Protein AF-A0A950AQU7-F1 (afdb_monomer_lite)

pLDDT: mean 71.12, std 14.22, range [39.62, 87.12]

Foldseek 3Di:
DDPPDADDPDPPPPPDLLVQLLVQLLLLCCCVVPVDPDPSVPQQSRNDDLVSSLVSSCVVNVDDPVCSVSSSVSNVCSVVVHDDPD

Sequence (86 aa):
ARQQGPFPPNRHGPLHPTHHAFGLASDLAEARSHRLAGRLHDAPGAGGDAAEVLAEVRRRLAVGPEHDGLVAEAVADARAGRRPRW

Structure (mmCIF, N/CA/C/O backbone):
data_AF-A0A950AQU7-F1
#
_entry.id   AF-A0A950AQU7-F1
#
loop_
_atom_site.group_PDB
_atom_site.id
_atom_site.type_symbol
_atom_site.label_atom_id
_atom_site.label_alt_id
_atom_site.label_comp_id
_atom_site.label_asym_id
_atom_site.label_entity_id
_atom_site.label_seq_id
_atom_site.pdbx_PDB_ins_code
_atom_site.Cartn_x
_atom_site.Cartn_y
_atom_site.Cartn_z
_atom_site.occupancy
_atom_site.B_iso_or_equiv
_atom_site.auth_seq_id
_atom_site.auth_comp_id
_atom_site.auth_asym_id
_atom_site.auth_atom_id
_atom_site.pdbx_PDB_model_num
ATOM 1 N N . ALA A 1 1 ? -25.672 -9.113 -5.151 1.00 39.62 1 ALA A N 1
ATOM 2 C CA . ALA A 1 1 ? -24.520 -8.264 -4.790 1.00 39.62 1 ALA A CA 1
ATOM 3 C C . ALA A 1 1 ? -23.641 -9.040 -3.815 1.00 39.62 1 ALA A C 1
ATOM 5 O O . ALA A 1 1 ? -24.132 -9.420 -2.761 1.00 39.62 1 ALA A O 1
ATOM 6 N N . ARG A 1 2 ? -22.400 -9.383 -4.182 1.00 41.34 2 ARG A N 1
ATOM 7 C CA . ARG A 1 2 ? -21.479 -10.082 -3.272 1.00 41.34 2 ARG A CA 1
ATOM 8 C C . ARG A 1 2 ? -20.852 -9.040 -2.349 1.00 41.34 2 ARG A C 1
ATOM 10 O O . ARG A 1 2 ? -19.970 -8.307 -2.780 1.00 41.34 2 ARG A O 1
ATOM 17 N N . GLN A 1 3 ? -21.365 -8.941 -1.124 1.00 40.75 3 GLN A N 1
ATOM 18 C CA . GLN A 1 3 ? -20.738 -8.157 -0.065 1.00 40.75 3 GLN A CA 1
ATOM 19 C C . GLN A 1 3 ? -19.399 -8.821 0.272 1.00 40.75 3 GLN A C 1
ATOM 21 O O . GLN A 1 3 ? -19.367 -9.974 0.700 1.00 40.75 3 GLN A O 1
ATOM 26 N N . GLN A 1 4 ? -18.296 -8.126 0.006 1.00 47.31 4 GLN A N 1
ATOM 27 C CA . GLN A 1 4 ? -16.994 -8.501 0.544 1.00 47.31 4 GLN A CA 1
ATOM 28 C C . GLN A 1 4 ? -17.055 -8.166 2.036 1.00 47.31 4 GLN A C 1
ATOM 30 O O . GLN A 1 4 ? -17.096 -6.996 2.404 1.00 47.31 4 GLN A O 1
ATOM 35 N N . GLY A 1 5 ? -17.206 -9.192 2.875 1.00 39.66 5 GLY A N 1
ATOM 36 C CA . GLY A 1 5 ? -17.201 -9.028 4.326 1.00 39.66 5 GLY A CA 1
ATOM 37 C C . GLY A 1 5 ? -15.862 -8.467 4.819 1.00 39.66 5 GLY A C 1
ATOM 38 O O . GLY A 1 5 ? -14.856 -8.597 4.113 1.00 39.66 5 GLY A O 1
ATOM 39 N N . PRO A 1 6 ? -15.836 -7.848 6.013 1.00 50.34 6 PRO A N 1
ATOM 40 C CA . PRO A 1 6 ? -14.599 -7.368 6.612 1.00 50.34 6 PRO A CA 1
ATOM 41 C C . PRO A 1 6 ? -13.615 -8.531 6.753 1.00 50.34 6 PRO A C 1
ATOM 43 O O . PRO A 1 6 ? -14.017 -9.680 6.953 1.00 50.34 6 PRO A O 1
ATOM 46 N N . PHE A 1 7 ? -12.331 -8.218 6.595 1.00 50.47 7 PHE A N 1
ATOM 47 C CA . PHE A 1 7 ? -11.212 -9.148 6.701 1.00 50.47 7 PHE A CA 1
ATOM 48 C C . PHE A 1 7 ? -11.423 -10.218 7.786 1.00 50.47 7 PHE A C 1
ATOM 50 O O . PHE A 1 7 ? -11.776 -9.865 8.915 1.00 50.47 7 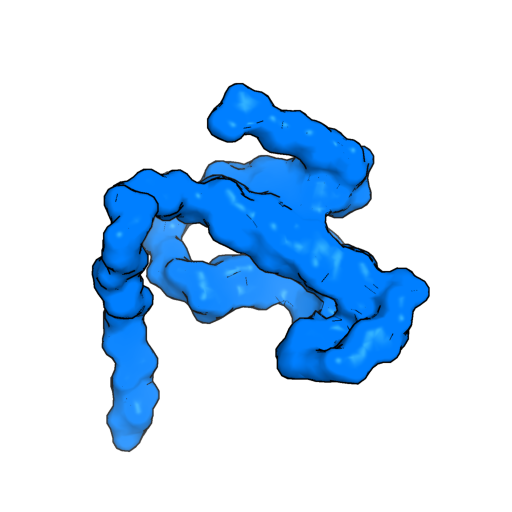PHE A O 1
ATOM 57 N N . PRO A 1 8 ? -11.186 -11.513 7.496 1.00 46.09 8 PRO A N 1
ATOM 58 C CA . PRO A 1 8 ? -11.224 -12.526 8.540 1.00 46.09 8 PRO A CA 1
ATOM 59 C C . PRO A 1 8 ? -10.185 -12.184 9.623 1.00 46.09 8 PRO A C 1
ATOM 61 O O . PRO A 1 8 ? -9.083 -11.742 9.284 1.00 46.09 8 PRO A O 1
ATOM 64 N N . PRO A 1 9 ? -10.497 -12.389 10.917 1.00 44.38 9 PRO A N 1
ATOM 65 C CA . PRO A 1 9 ? -9.541 -12.147 11.987 1.00 44.38 9 PRO A CA 1
ATOM 66 C C . PRO A 1 9 ? -8.336 -13.072 11.792 1.00 44.38 9 PRO A C 1
ATOM 68 O O . PRO A 1 9 ? -8.461 -14.299 11.808 1.00 44.38 9 PRO A O 1
ATOM 71 N N . ASN A 1 10 ? -7.166 -12.475 11.558 1.00 43.78 10 ASN A N 1
ATOM 72 C CA . ASN A 1 10 ? -5.912 -13.201 11.405 1.00 43.78 10 ASN A CA 1
ATOM 73 C C . ASN A 1 10 ? -5.668 -14.084 12.637 1.00 43.78 10 ASN A C 1
ATOM 75 O O . ASN A 1 10 ? -5.701 -13.624 13.776 1.00 43.78 10 ASN A O 1
ATOM 79 N N . ARG A 1 11 ? -5.345 -15.359 12.402 1.00 47.62 11 ARG A N 1
ATOM 80 C CA . ARG A 1 11 ? -5.024 -16.382 13.420 1.00 47.62 11 ARG A CA 1
ATOM 81 C C . ARG A 1 11 ? -3.699 -16.116 14.169 1.00 47.62 11 ARG A C 1
ATOM 83 O O . ARG A 1 11 ? -3.237 -16.973 14.913 1.00 47.62 11 ARG A O 1
ATOM 90 N N . HIS A 1 12 ? -3.101 -14.941 13.964 1.00 41.97 12 HIS A N 1
ATOM 91 C CA . HIS A 1 12 ? -1.778 -14.518 14.422 1.00 41.97 12 HIS A CA 1
ATOM 92 C C . HIS A 1 12 ? -1.828 -13.105 15.037 1.00 41.97 12 HIS A C 1
ATOM 94 O O . HIS A 1 12 ? -1.092 -12.226 14.617 1.00 41.97 12 HIS A O 1
ATOM 100 N N . GLY A 1 13 ? -2.714 -12.857 16.008 1.00 44.19 13 GLY A N 1
ATOM 101 C CA . GLY A 1 13 ? -2.793 -11.565 16.711 1.00 44.19 13 GLY A CA 1
ATOM 102 C C . GLY A 1 13 ? -3.128 -10.353 15.815 1.00 44.19 13 GLY A C 1
ATOM 103 O O . GLY A 1 13 ? -3.306 -10.497 14.602 1.00 44.19 13 GLY A O 1
ATOM 104 N N . PRO A 1 14 ? -3.259 -9.143 16.392 1.00 46.72 14 PRO A N 1
ATOM 105 C CA . PRO A 1 14 ? -3.459 -7.921 15.622 1.00 46.72 14 PRO A CA 1
ATOM 106 C C . PRO A 1 14 ? -2.150 -7.570 14.908 1.00 46.72 14 PRO A C 1
ATOM 108 O O . PRO A 1 14 ? -1.317 -6.824 15.415 1.00 46.72 14 PRO A O 1
ATOM 111 N N . LEU A 1 15 ? -1.935 -8.154 13.731 1.00 52.69 15 LEU A N 1
ATOM 112 C CA . LEU A 1 15 ? -0.879 -7.709 12.834 1.00 52.69 15 LEU A CA 1
ATOM 113 C C . LEU A 1 15 ? -1.192 -6.263 12.449 1.00 52.69 15 LEU A C 1
ATOM 115 O O . LEU A 1 15 ? -2.238 -5.978 11.864 1.00 52.69 15 LEU A O 1
ATOM 119 N N . HIS A 1 16 ? -0.304 -5.357 12.853 1.00 65.31 16 HIS A N 1
ATOM 120 C CA . HIS A 1 16 ? -0.437 -3.928 12.623 1.00 65.31 16 HIS A CA 1
ATOM 121 C C . HIS A 1 16 ? -0.696 -3.666 11.124 1.00 65.31 16 HIS A C 1
ATOM 123 O O . HIS A 1 16 ? 0.069 -4.160 10.287 1.00 65.31 16 HIS A O 1
ATOM 129 N N . PRO A 1 17 ? -1.733 -2.888 10.758 1.00 71.44 17 PRO A N 1
ATOM 130 C CA . PRO A 1 17 ? -2.072 -2.581 9.364 1.00 71.44 17 PRO A CA 1
ATOM 131 C C . PRO A 1 17 ? -0.893 -2.039 8.544 1.00 71.44 17 PRO A C 1
ATOM 133 O O . PRO A 1 17 ? -0.813 -2.266 7.339 1.00 71.44 17 PRO A O 1
ATOM 136 N N . THR A 1 18 ? 0.066 -1.398 9.213 1.00 73.44 18 THR A N 1
ATOM 137 C CA . THR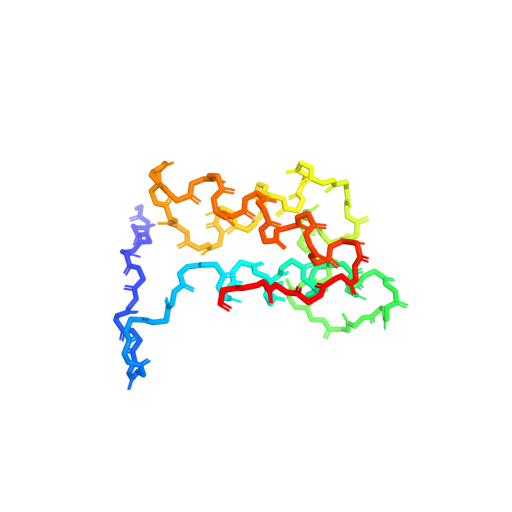 A 1 18 ? 1.331 -0.925 8.643 1.00 73.44 18 THR A CA 1
ATOM 138 C C . THR A 1 18 ? 2.213 -2.043 8.090 1.00 73.44 18 THR A C 1
ATOM 140 O O . THR A 1 18 ? 2.771 -1.889 7.006 1.00 73.44 18 THR A O 1
ATOM 143 N N . HIS A 1 19 ? 2.304 -3.192 8.770 1.00 79.44 19 HIS A N 1
ATOM 144 C CA . HIS A 1 19 ? 3.139 -4.317 8.332 1.00 79.44 19 HIS A CA 1
ATOM 145 C C . HIS A 1 19 ? 2.611 -4.964 7.061 1.00 79.44 19 HIS A C 1
ATOM 147 O O . HIS A 1 19 ? 3.370 -5.257 6.137 1.00 79.44 19 HIS A O 1
ATOM 153 N N . HIS A 1 20 ? 1.291 -5.093 6.975 1.00 81.75 20 HIS A N 1
ATOM 154 C CA . HIS A 1 20 ? 0.631 -5.591 5.777 1.00 81.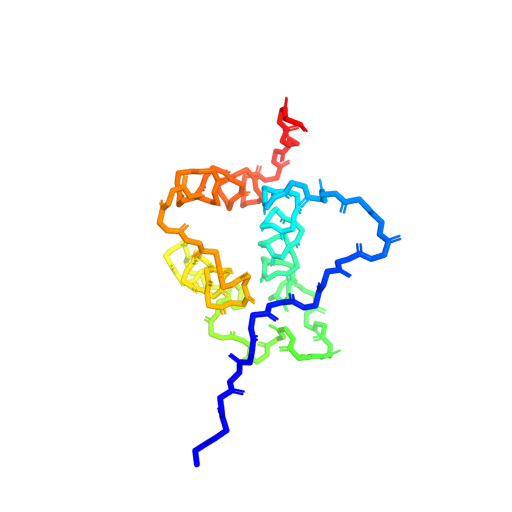75 20 HIS A CA 1
ATOM 155 C C . HIS A 1 20 ? 0.705 -4.582 4.626 1.00 81.75 20 HIS A C 1
ATOM 157 O O . HIS A 1 20 ? 0.902 -4.983 3.481 1.00 81.75 20 HIS A O 1
ATOM 163 N N . ALA A 1 21 ? 0.587 -3.284 4.920 1.00 83.12 21 ALA A N 1
ATOM 164 C CA . ALA A 1 21 ? 0.733 -2.229 3.921 1.00 83.12 21 ALA A CA 1
ATOM 165 C C . ALA A 1 21 ? 2.141 -2.187 3.329 1.00 83.12 21 ALA A C 1
ATOM 167 O O . ALA A 1 21 ? 2.275 -2.115 2.110 1.00 83.12 21 ALA A O 1
ATOM 168 N N . PHE A 1 22 ? 3.173 -2.290 4.170 1.00 83.50 22 PHE A N 1
ATOM 169 C CA . PHE A 1 22 ? 4.561 -2.325 3.723 1.00 83.50 22 PHE A CA 1
ATOM 170 C C . PHE A 1 22 ? 4.826 -3.538 2.831 1.00 83.50 22 PHE A C 1
ATOM 172 O O . PHE A 1 22 ? 5.269 -3.366 1.701 1.00 83.50 22 PHE A O 1
ATOM 179 N N . GLY A 1 23 ? 4.487 -4.748 3.297 1.00 84.19 23 GLY A N 1
ATOM 180 C CA . GLY A 1 23 ? 4.699 -5.974 2.522 1.00 84.19 23 GLY A CA 1
ATOM 181 C C . GLY A 1 23 ? 3.983 -5.939 1.172 1.00 84.19 23 GLY A C 1
ATOM 182 O O . GLY A 1 23 ? 4.591 -6.200 0.140 1.00 84.19 23 GLY A O 1
ATOM 183 N N . LEU A 1 24 ? 2.719 -5.507 1.154 1.00 83.62 24 LEU A N 1
ATOM 184 C CA . LEU A 1 24 ? 1.954 -5.390 -0.084 1.00 83.62 24 LEU A CA 1
ATOM 185 C C . LEU A 1 24 ? 2.513 -4.309 -1.026 1.00 83.62 24 LEU A C 1
ATOM 187 O O . LEU A 1 24 ? 2.510 -4.500 -2.241 1.00 83.62 24 LEU A O 1
ATOM 191 N N . ALA A 1 25 ? 2.984 -3.178 -0.496 1.00 83.88 25 ALA A N 1
ATOM 192 C CA . ALA A 1 25 ? 3.604 -2.128 -1.299 1.00 83.88 25 ALA A CA 1
ATOM 193 C C . ALA A 1 25 ? 4.950 -2.576 -1.891 1.00 83.88 25 ALA A C 1
ATOM 195 O O . ALA A 1 25 ? 5.220 -2.280 -3.055 1.00 83.88 25 ALA A O 1
ATOM 196 N N . SER A 1 26 ? 5.761 -3.317 -1.129 1.00 82.62 26 SER A N 1
ATOM 197 C CA . SER A 1 26 ? 6.998 -3.942 -1.611 1.00 82.62 26 SER A CA 1
ATOM 198 C C . SER A 1 26 ? 6.710 -4.949 -2.720 1.00 82.62 26 SER A C 1
ATOM 200 O O . SER A 1 26 ? 7.280 -4.833 -3.802 1.00 82.62 26 SER A O 1
ATOM 202 N N . ASP A 1 27 ? 5.745 -5.847 -2.514 1.00 81.19 27 ASP A N 1
ATOM 203 C CA . ASP A 1 27 ? 5.331 -6.829 -3.519 1.00 81.19 27 ASP A CA 1
ATOM 204 C C . ASP A 1 27 ? 4.853 -6.156 -4.819 1.00 81.19 27 ASP A C 1
ATOM 206 O O . ASP A 1 27 ? 5.196 -6.590 -5.920 1.00 81.19 27 ASP A O 1
ATOM 210 N N . LEU A 1 28 ? 4.072 -5.072 -4.718 1.00 80.00 28 LEU A N 1
ATOM 211 C CA . LEU A 1 28 ? 3.601 -4.300 -5.876 1.00 80.00 28 LEU A CA 1
ATOM 212 C C . LEU A 1 28 ? 4.739 -3.558 -6.588 1.00 80.00 28 LEU A C 1
ATOM 214 O O . LEU A 1 28 ? 4.724 -3.459 -7.818 1.00 80.00 28 LEU A O 1
ATOM 218 N N . ALA A 1 29 ? 5.723 -3.044 -5.848 1.00 77.25 29 ALA A N 1
ATOM 219 C CA . ALA A 1 29 ? 6.905 -2.410 -6.426 1.00 77.25 29 ALA A CA 1
ATOM 220 C C . ALA A 1 29 ? 7.792 -3.435 -7.158 1.00 77.25 29 ALA A C 1
ATOM 222 O O . ALA A 1 29 ? 8.262 -3.177 -8.268 1.00 77.25 29 ALA A O 1
ATOM 223 N N . GLU A 1 30 ? 7.967 -4.623 -6.578 1.00 73.38 30 GLU A N 1
ATOM 224 C CA . GLU A 1 30 ? 8.773 -5.713 -7.135 1.00 73.38 30 GLU A CA 1
ATOM 225 C C . GLU A 1 30 ? 8.095 -6.435 -8.308 1.00 73.38 30 GLU A C 1
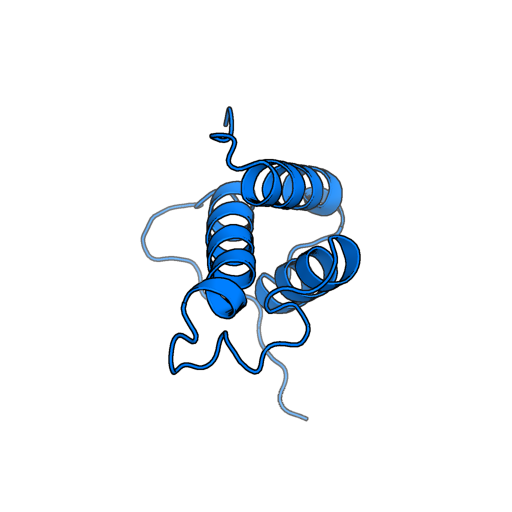ATOM 227 O O . GLU A 1 30 ? 8.781 -6.908 -9.221 1.00 73.38 30 GLU A O 1
ATOM 232 N N . ALA A 1 31 ? 6.757 -6.469 -8.349 1.00 71.38 31 ALA A N 1
ATOM 233 C CA . ALA A 1 31 ? 5.981 -7.135 -9.399 1.00 71.38 31 ALA A CA 1
ATOM 234 C C . ALA A 1 31 ? 6.326 -6.654 -10.823 1.00 71.38 31 ALA A C 1
ATOM 236 O O . ALA A 1 31 ? 6.222 -7.430 -11.781 1.00 71.38 31 ALA A O 1
ATOM 237 N N . ARG A 1 32 ? 6.778 -5.399 -10.975 1.00 64.25 32 ARG A N 1
ATOM 238 C CA . ARG A 1 32 ? 7.260 -4.848 -12.253 1.00 64.25 32 ARG A CA 1
ATOM 239 C C . ARG A 1 32 ? 8.708 -5.228 -12.553 1.00 64.25 32 ARG A C 1
ATOM 241 O O . ARG A 1 32 ? 9.014 -5.543 -13.701 1.00 64.25 32 ARG A O 1
ATOM 248 N N . SER A 1 33 ? 9.575 -5.224 -11.542 1.00 63.59 33 SER A N 1
ATOM 249 C CA . SER A 1 33 ? 11.002 -5.542 -11.685 1.00 63.59 33 SER A CA 1
ATOM 250 C C . SER A 1 33 ? 11.244 -7.007 -12.037 1.00 63.59 33 SER A C 1
ATOM 252 O O . SER A 1 33 ? 12.132 -7.312 -12.828 1.00 63.59 33 SER A O 1
ATOM 254 N N . HIS A 1 34 ? 10.435 -7.916 -11.493 1.00 63.56 34 HIS A N 1
ATOM 255 C CA . HIS A 1 34 ? 10.697 -9.349 -11.595 1.00 63.56 34 HIS A CA 1
ATOM 256 C C . HIS A 1 34 ? 9.800 -10.101 -12.591 1.00 63.56 34 HIS A C 1
ATOM 258 O O . HIS A 1 34 ? 9.948 -11.316 -12.704 1.00 63.56 34 HIS A O 1
ATOM 264 N N . ARG A 1 35 ? 8.890 -9.423 -13.325 1.00 59.38 35 ARG A N 1
ATOM 265 C CA . ARG A 1 35 ? 7.865 -10.073 -14.187 1.00 59.38 35 ARG A CA 1
ATOM 266 C C . ARG A 1 35 ? 7.269 -11.315 -13.502 1.00 59.38 35 ARG A C 1
ATOM 268 O O . ARG A 1 35 ? 7.141 -12.380 -14.106 1.00 59.38 35 ARG A O 1
ATOM 275 N N . LEU A 1 36 ? 6.982 -11.201 -12.204 1.00 56.53 36 LEU A N 1
ATOM 276 C CA . LEU A 1 36 ? 6.528 -12.340 -11.415 1.00 56.53 36 LEU A CA 1
ATOM 277 C C . LEU A 1 36 ? 5.162 -12.766 -11.943 1.00 56.53 36 LEU A C 1
ATOM 279 O O . LEU A 1 36 ? 4.212 -11.987 -11.913 1.00 56.53 36 LEU A O 1
ATOM 283 N N . ALA A 1 37 ? 5.060 -13.999 -12.434 1.00 55.34 37 ALA A N 1
ATOM 284 C CA . ALA A 1 37 ? 3.782 -14.565 -12.832 1.00 55.34 37 ALA A CA 1
ATOM 285 C C . ALA A 1 37 ? 2.879 -14.668 -11.590 1.00 55.34 37 ALA A C 1
ATOM 287 O O . ALA A 1 37 ? 3.176 -15.416 -10.659 1.00 55.34 37 ALA A O 1
ATOM 288 N N . GLY A 1 38 ? 1.783 -13.904 -11.548 1.00 63.84 38 GLY A N 1
ATOM 289 C CA . GLY A 1 38 ? 0.846 -13.952 -10.428 1.00 63.84 38 GLY A CA 1
ATOM 290 C C . GLY A 1 38 ? -0.125 -12.775 -10.350 1.00 63.84 38 GLY A C 1
ATOM 291 O O . GLY A 1 38 ? 0.032 -11.759 -11.017 1.00 63.84 38 GLY A O 1
ATOM 292 N N . ARG A 1 39 ? -1.114 -12.898 -9.452 1.00 62.38 39 ARG A N 1
ATOM 293 C CA . ARG A 1 39 ? -2.225 -11.942 -9.224 1.00 62.38 39 ARG A CA 1
ATOM 294 C C . ARG A 1 39 ? -1.805 -10.504 -8.873 1.00 62.38 39 ARG A C 1
ATOM 296 O O . ARG A 1 39 ? -2.653 -9.616 -8.808 1.00 62.38 39 ARG A O 1
ATOM 303 N N . LEU A 1 40 ? -0.535 -10.287 -8.547 1.00 65.00 40 LEU A N 1
ATOM 304 C CA . LEU A 1 40 ? 0.020 -8.972 -8.231 1.00 65.00 40 LEU A CA 1
ATOM 305 C C . LEU A 1 40 ? 0.531 -8.241 -9.473 1.00 65.00 40 LEU A C 1
ATOM 307 O O . LEU A 1 40 ? 0.532 -7.023 -9.452 1.00 65.00 40 LEU A O 1
ATOM 311 N N . HIS A 1 41 ? 0.903 -8.947 -10.543 1.00 64.94 41 HIS A N 1
ATOM 312 C CA . HIS A 1 41 ? 1.406 -8.338 -11.777 1.00 64.94 41 HIS A CA 1
ATOM 313 C C . HIS A 1 41 ? 0.312 -7.606 -12.563 1.00 64.94 41 HIS A C 1
ATOM 315 O O . HIS A 1 41 ? 0.550 -6.524 -13.083 1.00 64.94 41 HIS A O 1
ATOM 321 N N . ASP A 1 42 ? -0.905 -8.154 -12.571 1.00 68.00 42 ASP A N 1
ATOM 322 C CA . ASP A 1 42 ? -2.069 -7.546 -13.232 1.00 68.00 42 ASP A CA 1
ATOM 323 C C . ASP A 1 42 ? -2.783 -6.505 -12.348 1.00 68.00 42 ASP A C 1
ATOM 325 O O . ASP A 1 42 ? -3.867 -6.019 -12.677 1.00 68.00 42 ASP A O 1
ATOM 329 N N . ALA A 1 43 ? -2.228 -6.201 -11.170 1.00 69.06 43 ALA A N 1
ATOM 330 C CA . ALA A 1 43 ? -2.828 -5.242 -10.257 1.00 69.06 43 ALA A CA 1
ATOM 331 C C . ALA A 1 43 ? -2.610 -3.808 -10.771 1.00 69.06 43 ALA A C 1
ATOM 333 O O . ALA A 1 43 ? -1.498 -3.489 -11.183 1.00 69.06 43 ALA A O 1
ATOM 334 N N . PRO A 1 44 ? -3.602 -2.903 -10.661 1.00 67.31 44 PRO A N 1
ATOM 335 C CA . PRO A 1 44 ? -3.448 -1.511 -11.097 1.00 67.31 44 PRO A CA 1
ATOM 336 C C . PRO A 1 44 ? -2.259 -0.781 -10.452 1.00 67.31 44 PRO A C 1
ATOM 338 O O . PRO A 1 44 ? -1.671 0.094 -11.067 1.00 67.31 44 PRO A O 1
ATOM 341 N N . GLY A 1 45 ? -1.877 -1.161 -9.227 1.00 63.88 45 GLY A N 1
ATOM 342 C CA . GLY A 1 45 ? -0.720 -0.598 -8.522 1.00 63.88 45 GLY A CA 1
ATOM 343 C C . GLY A 1 45 ? 0.627 -1.267 -8.830 1.00 63.88 45 GLY A C 1
ATOM 344 O O . GLY A 1 45 ? 1.631 -0.881 -8.238 1.00 63.88 45 GLY A O 1
ATOM 345 N N . ALA A 1 46 ? 0.684 -2.281 -9.698 1.00 72.19 46 ALA A N 1
ATOM 346 C CA . ALA A 1 46 ? 1.902 -3.046 -9.968 1.00 72.19 46 ALA A CA 1
ATOM 347 C C . ALA A 1 46 ? 2.936 -2.206 -10.732 1.00 72.19 46 ALA A C 1
ATOM 349 O O . ALA A 1 46 ? 2.807 -1.944 -11.927 1.00 72.19 46 ALA A O 1
ATOM 350 N N . GLY A 1 47 ? 3.978 -1.758 -10.028 1.00 66.25 47 GLY A N 1
ATOM 351 C CA . GLY A 1 47 ? 4.971 -0.819 -10.552 1.00 66.25 47 GLY A CA 1
ATOM 352 C C . GLY A 1 47 ? 4.382 0.479 -11.110 1.00 66.25 47 GLY A C 1
ATOM 353 O O . GLY A 1 47 ? 4.954 1.046 -12.049 1.00 66.25 47 GLY A O 1
ATOM 354 N N . GLY A 1 48 ? 3.245 0.898 -10.552 1.00 72.19 48 GLY A N 1
ATOM 355 C CA . GLY A 1 48 ? 2.642 2.209 -10.755 1.00 72.19 48 GLY A CA 1
ATOM 356 C C . GLY A 1 48 ? 3.319 3.296 -9.916 1.00 72.19 48 GLY A C 1
ATOM 357 O O . GLY A 1 48 ? 4.320 3.067 -9.217 1.00 72.19 48 GLY A O 1
ATOM 358 N N . ASP A 1 49 ? 2.787 4.508 -9.970 1.00 79.50 49 ASP A N 1
ATOM 359 C CA . ASP A 1 49 ? 3.221 5.606 -9.113 1.00 79.50 49 ASP A CA 1
ATOM 360 C C . ASP A 1 49 ? 2.788 5.412 -7.642 1.00 79.50 49 ASP A C 1
ATOM 362 O O . ASP A 1 49 ? 2.172 4.414 -7.257 1.00 79.50 49 ASP A O 1
ATOM 366 N N . ALA A 1 50 ? 3.208 6.320 -6.757 1.00 80.12 50 ALA A N 1
ATOM 367 C CA . ALA A 1 50 ? 2.933 6.180 -5.327 1.00 80.12 50 ALA A CA 1
ATOM 368 C C . ALA A 1 50 ? 1.430 6.239 -5.005 1.00 80.12 50 ALA A C 1
ATOM 370 O O . ALA A 1 50 ? 0.992 5.589 -4.056 1.00 80.12 50 ALA A O 1
ATOM 371 N N . ALA A 1 51 ? 0.648 6.982 -5.791 1.00 82.94 51 ALA A N 1
ATOM 372 C CA . ALA A 1 51 ? -0.789 7.105 -5.606 1.00 82.94 51 ALA A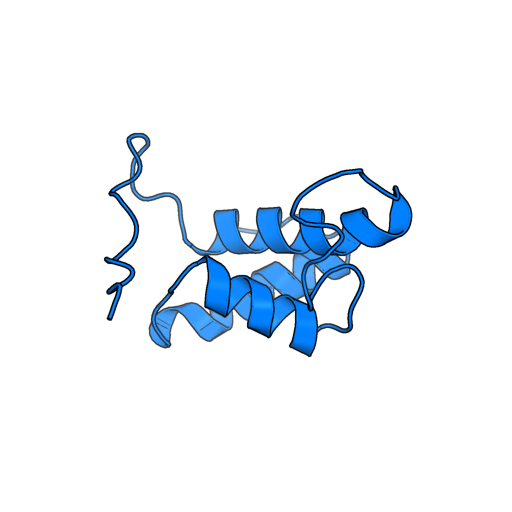 CA 1
ATOM 373 C C . ALA A 1 51 ? -1.510 5.821 -6.038 1.00 82.94 51 ALA A C 1
ATOM 375 O O . ALA A 1 51 ? -2.407 5.361 -5.331 1.00 82.94 51 ALA A O 1
ATOM 376 N N . GLU A 1 52 ? -1.076 5.200 -7.137 1.00 84.62 52 GLU A N 1
ATOM 377 C CA . GLU A 1 52 ? -1.613 3.924 -7.625 1.00 84.62 52 GLU A CA 1
ATOM 378 C C . GLU A 1 52 ? -1.332 2.775 -6.646 1.00 84.62 52 GLU A C 1
ATOM 380 O O . GLU A 1 52 ? -2.235 2.002 -6.312 1.00 84.62 52 GLU A O 1
ATOM 385 N N . VAL A 1 53 ? -0.104 2.697 -6.116 1.00 83.38 53 VAL A N 1
ATOM 386 C CA . VAL A 1 53 ? 0.256 1.714 -5.078 1.00 83.38 53 VAL A CA 1
ATOM 387 C C . VAL A 1 53 ? -0.571 1.946 -3.813 1.00 83.38 53 VAL A C 1
ATOM 389 O O . VAL A 1 53 ? -1.141 1.001 -3.273 1.00 83.38 53 VAL A O 1
ATOM 392 N N . LEU A 1 54 ? -0.692 3.195 -3.356 1.00 83.94 54 LEU A N 1
ATOM 393 C CA . LEU A 1 54 ? -1.468 3.537 -2.163 1.00 83.94 54 LEU A CA 1
ATOM 394 C C . LEU A 1 54 ? -2.953 3.178 -2.317 1.00 83.94 54 LEU A C 1
ATOM 396 O O . LEU A 1 54 ? -3.548 2.604 -1.403 1.00 83.94 54 LEU A O 1
ATOM 400 N N . ALA A 1 55 ? -3.553 3.484 -3.467 1.00 84.81 55 ALA A N 1
ATOM 401 C CA . ALA A 1 55 ? -4.940 3.142 -3.761 1.00 84.81 55 ALA A CA 1
ATOM 402 C C . ALA A 1 55 ? -5.161 1.622 -3.764 1.00 84.81 55 ALA A C 1
ATOM 404 O O . ALA A 1 55 ? -6.136 1.138 -3.186 1.00 84.81 55 ALA A O 1
ATOM 405 N N . GLU A 1 56 ? -4.238 0.861 -4.355 1.00 83.94 56 GLU A N 1
ATOM 406 C CA . GLU A 1 56 ? -4.318 -0.599 -4.383 1.00 83.94 56 GLU A CA 1
ATOM 407 C C . GLU A 1 56 ? -4.128 -1.216 -2.992 1.00 83.94 56 GLU A C 1
ATOM 409 O O . GLU A 1 56 ? -4.857 -2.141 -2.625 1.00 83.94 56 GLU A O 1
ATOM 414 N N . VAL A 1 57 ? -3.210 -0.678 -2.185 1.00 84.12 57 VAL A N 1
ATOM 415 C CA . VAL A 1 57 ? -2.998 -1.109 -0.796 1.00 84.12 57 VAL A CA 1
ATOM 416 C C . VAL A 1 57 ? -4.245 -0.844 0.048 1.00 84.12 57 VAL A C 1
ATOM 418 O O . VAL A 1 57 ? -4.720 -1.754 0.727 1.00 84.12 57 VAL A O 1
ATOM 421 N N . ARG A 1 58 ? -4.842 0.351 -0.050 1.00 83.00 58 ARG A N 1
ATOM 422 C CA . ARG A 1 58 ? -6.106 0.689 0.631 1.00 83.00 58 ARG A CA 1
ATOM 423 C C . ARG A 1 58 ? -7.242 -0.239 0.223 1.00 83.00 58 ARG A C 1
ATOM 425 O O . ARG A 1 58 ? -7.917 -0.807 1.081 1.00 83.00 58 ARG A O 1
ATOM 432 N N . ARG A 1 59 ? -7.424 -0.431 -1.088 1.00 81.00 59 ARG A N 1
ATOM 433 C CA . ARG A 1 59 ? -8.463 -1.304 -1.647 1.00 81.00 59 ARG A CA 1
ATOM 434 C C . ARG A 1 59 ? -8.320 -2.730 -1.136 1.00 81.00 59 ARG A C 1
ATOM 436 O O . ARG A 1 59 ? -9.320 -3.359 -0.805 1.00 81.00 59 ARG A O 1
ATOM 443 N N . ARG A 1 60 ? -7.088 -3.245 -1.092 1.00 80.88 60 ARG A N 1
ATOM 444 C CA . ARG A 1 60 ? -6.829 -4.614 -0.654 1.00 80.88 60 ARG A CA 1
ATOM 445 C C . ARG A 1 60 ? -6.974 -4.774 0.837 1.00 80.88 60 ARG A C 1
ATOM 447 O O . ARG A 1 60 ? -7.585 -5.756 1.204 1.00 80.88 60 ARG A O 1
ATOM 454 N N . LEU A 1 61 ? -6.447 -3.869 1.661 1.00 79.50 61 LEU A N 1
ATOM 455 C CA . LEU A 1 61 ? -6.466 -4.009 3.121 1.00 79.50 61 LEU A CA 1
ATOM 456 C C . LEU A 1 61 ? -7.801 -3.626 3.767 1.00 79.50 61 LEU A C 1
ATOM 458 O O . LEU A 1 61 ? -8.001 -3.950 4.933 1.00 79.50 61 LEU A O 1
ATOM 462 N N . ALA A 1 62 ? -8.703 -2.967 3.028 1.00 80.19 62 ALA A N 1
ATOM 463 C CA . ALA A 1 62 ? -10.004 -2.504 3.524 1.00 80.19 62 ALA A CA 1
ATOM 464 C C . ALA A 1 62 ? -9.899 -1.786 4.887 1.00 80.19 62 ALA A C 1
ATOM 466 O O . ALA A 1 62 ? -10.734 -1.967 5.772 1.00 80.19 62 ALA A O 1
ATOM 467 N N . VAL A 1 63 ? -8.828 -1.007 5.057 1.00 72.69 63 VAL A N 1
ATOM 468 C CA . VAL A 1 63 ? -8.547 -0.244 6.276 1.00 72.69 63 VAL A CA 1
ATOM 469 C C . VAL A 1 63 ? -9.410 1.011 6.330 1.00 72.69 63 VAL A C 1
ATOM 471 O O . VAL A 1 63 ? -9.719 1.606 5.296 1.00 72.69 63 VAL A O 1
ATOM 474 N N . GLY A 1 64 ? -9.800 1.408 7.540 1.00 74.56 64 GLY A N 1
ATOM 475 C CA . GLY A 1 64 ? -10.500 2.665 7.766 1.00 74.56 64 GLY A CA 1
ATOM 476 C C . GLY A 1 64 ? -9.579 3.885 7.609 1.00 74.56 64 GLY A C 1
ATOM 477 O O . GLY A 1 64 ? -8.349 3.752 7.649 1.00 74.56 64 GLY A O 1
A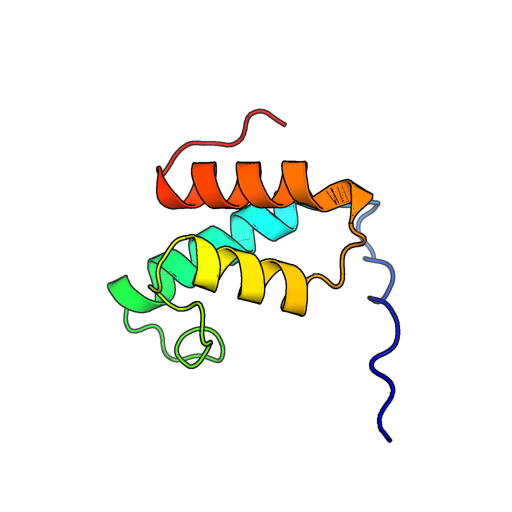TOM 478 N N . PRO A 1 65 ? -10.160 5.086 7.434 1.00 78.06 65 PRO A N 1
ATOM 479 C CA . PRO A 1 65 ? -9.415 6.329 7.215 1.00 78.06 65 PRO A CA 1
ATOM 480 C C . PRO A 1 65 ? -8.450 6.675 8.359 1.00 78.06 65 PRO A C 1
ATOM 482 O O . PRO A 1 65 ? -7.457 7.363 8.149 1.00 78.06 65 PRO A O 1
ATOM 485 N N . GLU A 1 66 ? -8.687 6.171 9.569 1.00 78.38 66 GLU A N 1
ATOM 486 C CA . GLU A 1 66 ? -7.809 6.351 10.726 1.00 78.38 66 GLU A CA 1
ATOM 487 C C . GLU A 1 66 ? -6.414 5.722 10.551 1.00 78.38 66 GLU A C 1
ATOM 489 O O . GLU A 1 66 ? -5.470 6.119 11.231 1.00 78.38 66 GLU A O 1
ATOM 494 N N . HIS A 1 67 ? -6.254 4.799 9.597 1.00 78.56 67 HIS A N 1
ATOM 495 C CA . HIS A 1 67 ? -4.978 4.162 9.270 1.00 78.56 67 HIS A CA 1
ATOM 496 C C . HIS A 1 67 ? -4.303 4.756 8.021 1.00 78.56 67 HIS A C 1
ATOM 498 O O . HIS A 1 67 ? -3.216 4.314 7.650 1.00 78.56 67 HIS A O 1
ATOM 504 N N . ASP A 1 68 ? -4.894 5.763 7.367 1.00 80.81 68 ASP A N 1
ATOM 505 C CA . ASP A 1 68 ? -4.410 6.258 6.071 1.00 80.81 68 ASP A CA 1
ATOM 506 C C . ASP A 1 68 ? -2.997 6.843 6.120 1.00 80.81 68 ASP A C 1
ATOM 508 O O . ASP A 1 68 ? -2.207 6.599 5.207 1.00 80.81 68 ASP A O 1
ATOM 512 N N . GLY A 1 69 ? -2.665 7.590 7.177 1.00 82.38 69 GLY A N 1
ATOM 513 C CA . GLY A 1 69 ? -1.321 8.148 7.354 1.00 82.38 69 GLY A CA 1
ATOM 514 C C . GLY A 1 69 ? -0.269 7.049 7.499 1.00 82.38 69 GLY A C 1
ATOM 515 O O . GLY A 1 69 ? 0.751 7.058 6.818 1.00 82.38 69 GLY A O 1
ATOM 516 N N . LEU A 1 70 ? -0.588 6.036 8.301 1.00 82.88 70 LEU A N 1
ATOM 517 C CA . LEU A 1 70 ? 0.259 4.873 8.546 1.00 82.88 70 LEU A CA 1
ATOM 518 C C . LEU A 1 70 ? 0.474 4.020 7.284 1.00 82.88 70 LEU A C 1
ATOM 520 O O . LEU A 1 70 ? 1.580 3.546 7.025 1.00 82.88 70 LEU A O 1
ATOM 524 N N . VAL A 1 71 ? -0.568 3.845 6.466 1.00 84.56 71 VAL A N 1
ATOM 525 C CA . VAL A 1 71 ? -0.460 3.152 5.175 1.00 84.56 71 VAL A CA 1
ATOM 526 C C . VAL A 1 71 ? 0.362 3.966 4.177 1.00 84.56 71 VAL A C 1
ATOM 528 O O . VAL A 1 71 ? 1.190 3.396 3.467 1.00 84.56 71 VAL A O 1
ATOM 531 N N . ALA A 1 72 ? 0.178 5.288 4.129 1.00 86.00 72 ALA A N 1
ATOM 532 C CA . ALA A 1 72 ? 0.961 6.161 3.260 1.00 86.00 72 ALA A CA 1
ATOM 533 C C . ALA A 1 72 ? 2.455 6.147 3.627 1.00 86.00 72 ALA A C 1
ATOM 535 O O . ALA A 1 72 ? 3.296 6.038 2.735 1.00 86.00 72 ALA A O 1
ATOM 536 N N . GLU A 1 73 ? 2.784 6.182 4.921 1.00 86.81 73 GLU A N 1
ATOM 537 C CA . GLU A 1 73 ? 4.158 6.030 5.416 1.00 86.81 73 GLU A CA 1
ATOM 538 C C . GLU A 1 73 ? 4.754 4.674 5.023 1.00 86.81 73 GLU A C 1
ATOM 540 O O . GLU A 1 73 ? 5.852 4.621 4.469 1.00 86.81 73 GLU A O 1
ATOM 545 N N . ALA A 1 74 ? 4.007 3.582 5.217 1.00 86.25 74 ALA A N 1
ATOM 546 C CA . ALA A 1 74 ? 4.449 2.242 4.840 1.00 86.25 74 ALA A CA 1
ATOM 547 C C . ALA A 1 74 ? 4.714 2.112 3.327 1.00 86.25 74 ALA A C 1
ATOM 549 O O . ALA A 1 74 ? 5.720 1.526 2.925 1.00 86.25 74 ALA A O 1
ATOM 550 N N . VAL A 1 75 ? 3.859 2.698 2.482 1.00 85.31 75 VAL A N 1
ATOM 551 C CA . VAL A 1 75 ? 4.061 2.740 1.023 1.00 85.31 75 VAL A CA 1
ATOM 552 C C . VAL A 1 75 ? 5.296 3.568 0.662 1.00 85.31 75 VAL A C 1
ATOM 554 O O . VAL A 1 75 ? 6.082 3.165 -0.198 1.00 85.31 75 VAL A O 1
ATOM 557 N N . ALA A 1 76 ? 5.495 4.715 1.315 1.00 87.12 76 ALA A N 1
ATOM 558 C CA . ALA A 1 76 ? 6.656 5.568 1.082 1.00 87.12 76 ALA A CA 1
ATOM 559 C C . ALA A 1 76 ? 7.970 4.869 1.466 1.00 87.12 76 ALA A C 1
ATOM 561 O O . ALA A 1 76 ? 8.946 4.950 0.717 1.00 87.12 76 ALA A O 1
ATOM 562 N N . ASP A 1 77 ? 7.995 4.159 2.595 1.00 85.81 77 ASP A N 1
ATOM 563 C CA . ASP A 1 77 ? 9.158 3.388 3.033 1.00 85.81 77 ASP A CA 1
ATOM 564 C C . ASP A 1 77 ? 9.449 2.208 2.104 1.00 85.81 77 ASP A C 1
ATOM 566 O O . ASP A 1 77 ? 10.600 2.041 1.696 1.00 85.81 77 ASP A O 1
ATOM 570 N N . ALA A 1 78 ? 8.421 1.461 1.686 1.00 84.88 78 ALA A N 1
ATOM 571 C CA . ALA A 1 78 ? 8.572 0.351 0.746 1.00 84.88 78 ALA A CA 1
ATOM 572 C C . ALA A 1 78 ? 9.180 0.816 -0.584 1.00 84.88 78 ALA A C 1
ATOM 574 O O . ALA A 1 78 ? 10.145 0.232 -1.076 1.00 84.88 78 ALA A O 1
ATOM 575 N N . ARG A 1 79 ? 8.684 1.931 -1.138 1.00 81.00 79 ARG A N 1
ATOM 576 C CA . ARG A 1 79 ? 9.213 2.510 -2.385 1.00 81.00 79 ARG A CA 1
ATOM 577 C C . ARG A 1 79 ? 10.632 3.043 -2.246 1.00 81.00 79 ARG A C 1
ATOM 579 O O . ARG A 1 79 ? 11.397 2.998 -3.205 1.00 81.00 79 ARG A O 1
ATOM 586 N N . ALA A 1 80 ? 10.976 3.574 -1.079 1.00 83.81 80 ALA A N 1
ATOM 587 C CA . ALA A 1 80 ? 12.317 4.064 -0.802 1.00 83.81 80 ALA A CA 1
ATOM 588 C C . ALA A 1 80 ? 13.312 2.936 -0.470 1.00 83.81 80 ALA A C 1
ATOM 590 O O . ALA A 1 80 ? 14.480 3.229 -0.217 1.00 83.81 80 ALA A O 1
ATOM 591 N N . GLY A 1 81 ? 12.864 1.672 -0.417 1.00 81.81 81 GLY A N 1
ATOM 592 C CA . GLY A 1 81 ? 13.675 0.545 0.046 1.00 81.81 81 GLY A CA 1
ATOM 593 C C . GLY A 1 81 ? 14.114 0.692 1.506 1.00 81.81 81 GLY A C 1
ATOM 594 O O . GLY A 1 81 ? 15.125 0.119 1.914 1.00 81.81 81 GLY A O 1
ATOM 595 N N . ARG A 1 82 ? 13.402 1.507 2.294 1.00 81.81 82 ARG A N 1
ATOM 596 C CA . ARG A 1 82 ? 13.713 1.747 3.704 1.00 81.81 82 ARG A CA 1
ATOM 597 C C . ARG A 1 82 ? 13.017 0.715 4.569 1.00 81.81 82 ARG A C 1
ATOM 599 O O . ARG A 1 82 ? 11.897 0.298 4.294 1.00 81.81 82 ARG A O 1
ATOM 606 N N . ARG A 1 83 ? 13.678 0.338 5.662 1.00 75.62 83 ARG A N 1
ATOM 607 C CA . ARG A 1 83 ? 13.065 -0.511 6.677 1.00 75.62 83 ARG A CA 1
ATOM 608 C C . ARG A 1 83 ? 12.121 0.338 7.540 1.00 75.62 83 ARG A C 1
ATOM 610 O O . ARG A 1 83 ? 12.573 1.371 8.044 1.00 75.62 83 ARG A O 1
ATOM 617 N N . PRO A 1 84 ? 10.860 -0.079 7.727 1.00 74.06 84 PRO A N 1
ATOM 618 C CA . PRO A 1 84 ? 9.935 0.630 8.596 1.00 74.06 84 PRO A CA 1
ATOM 619 C C . PRO A 1 84 ? 10.431 0.628 10.047 1.00 74.06 84 PRO A C 1
ATOM 621 O O . PRO A 1 84 ? 11.181 -0.259 10.463 1.00 74.06 84 PRO A O 1
ATOM 624 N N . ARG A 1 85 ? 10.039 1.657 10.808 1.00 72.25 85 ARG A N 1
ATOM 625 C CA . ARG A 1 85 ? 10.521 1.918 12.181 1.00 72.25 85 ARG A CA 1
ATOM 626 C C . ARG A 1 85 ? 9.569 1.443 13.286 1.00 72.25 85 ARG A C 1
ATOM 628 O O . ARG A 1 85 ? 9.847 1.707 14.454 1.00 72.25 85 ARG A O 1
ATOM 635 N N . TRP A 1 86 ? 8.461 0.816 12.907 1.00 68.56 86 TRP A N 1
ATOM 636 C CA . TRP A 1 86 ? 7.401 0.318 13.784 1.00 68.56 86 TRP A CA 1
ATOM 637 C C . TRP A 1 86 ? 7.445 -1.205 13.907 1.00 68.56 86 TRP A C 1
ATOM 639 O O . TRP A 1 86 ? 7.998 -1.865 12.997 1.00 68.56 86 TRP A O 1
#

Secondary structure (DSSP, 8-state):
-----S-PPPSSS---HHHHHHHHHHHHHHHHHTT--STTTTSTTTT--HHHHHHHHHHHHT--GGGHHHHHHHHHHHHTTPPP--

Radius of gyration: 12.99 Å; chains: 1; bounding box: 38×24×31 Å